Protein AF-A0A3M7S7V8-F1 (afdb_monomer_lite)

Organism: Brachionus plicatilis (NCBI:txid10195)

pLDDT: mean 92.84, std 6.29, range [52.84, 97.31]

Secondary structure (DSSP, 8-state):
-TT-EEE-TTS-EEEGGGTTT--SEEE-TTTSSSEEEHHHHHHSHHHHHHHHHHHHHHHHHHHHHHHHHHHHHHHHHHHH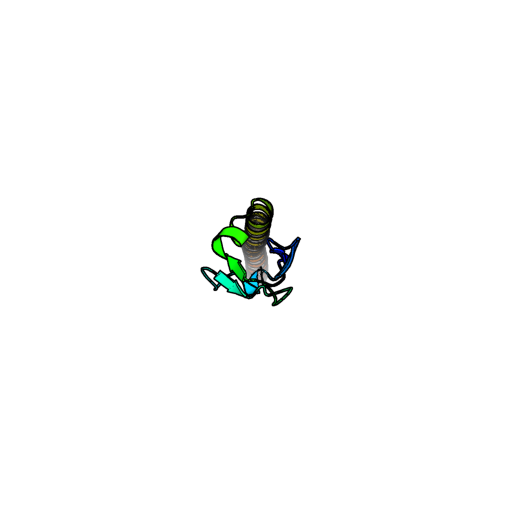HHHHHHH--

Structure (mmCIF, N/CA/C/O backbone):
data_AF-A0A3M7S7V8-F1
#
_entry.id   AF-A0A3M7S7V8-F1
#
loop_
_atom_site.group_PDB
_atom_site.id
_atom_site.type_symbol
_atom_site.label_atom_id
_atom_site.label_alt_id
_atom_site.label_comp_id
_atom_site.label_asym_id
_atom_site.label_entity_id
_atom_site.label_seq_id
_atom_site.pdbx_PDB_ins_code
_atom_site.Cartn_x
_atom_site.Cartn_y
_atom_site.Cartn_z
_atom_site.occupancy
_atom_site.B_iso_or_equiv
_atom_site.auth_seq_id
_atom_site.auth_comp_id
_atom_site.auth_asym_id
_atom_site.auth_atom_id
_atom_site.pdbx_PDB_model_num
ATOM 1 N N . MET A 1 1 ? -2.811 -1.727 1.823 1.00 78.06 1 MET A N 1
ATOM 2 C CA . MET A 1 1 ? -1.469 -1.804 1.202 1.00 78.06 1 MET A CA 1
ATOM 3 C C . MET A 1 1 ? -1.414 -2.691 -0.040 1.00 78.06 1 MET A C 1
ATOM 5 O O . MET A 1 1 ? -0.712 -2.330 -0.972 1.00 78.06 1 MET A O 1
ATOM 9 N N . ASP A 1 2 ? -2.120 -3.824 -0.092 1.00 72.88 2 ASP A N 1
ATOM 10 C CA . ASP A 1 2 ? -1.927 -4.806 -1.174 1.00 72.88 2 ASP A CA 1
ATOM 11 C C . ASP A 1 2 ? -2.446 -4.376 -2.560 1.00 72.88 2 ASP A C 1
ATOM 13 O O . ASP A 1 2 ? -1.908 -4.801 -3.576 1.00 72.88 2 ASP A O 1
ATOM 17 N N . LEU A 1 3 ? -3.421 -3.467 -2.599 1.00 89.69 3 LEU A N 1
ATOM 18 C CA . LEU A 1 3 ? -3.980 -2.892 -3.831 1.00 89.69 3 LEU A CA 1
ATOM 19 C C . LEU A 1 3 ? -3.454 -1.477 -4.131 1.00 89.69 3 LEU A C 1
ATOM 21 O O . LEU A 1 3 ? -4.028 -0.770 -4.951 1.00 89.69 3 LEU A O 1
ATOM 25 N N . LEU A 1 4 ? -2.406 -1.025 -3.432 1.00 94.88 4 LEU A N 1
ATOM 26 C CA . LEU A 1 4 ? -1.872 0.324 -3.619 1.00 94.88 4 LEU A CA 1
ATOM 27 C C . LEU A 1 4 ? -1.100 0.397 -4.940 1.00 94.88 4 LEU A C 1
ATOM 29 O O . LEU A 1 4 ? -0.074 -0.265 -5.079 1.00 94.88 4 LEU A O 1
ATOM 33 N N . GLU A 1 5 ? -1.564 1.206 -5.884 1.00 96.50 5 GLU A N 1
ATOM 34 C CA . GLU A 1 5 ? -0.843 1.484 -7.128 1.00 96.50 5 GLU A CA 1
ATOM 35 C C . GLU A 1 5 ? 0.162 2.620 -6.932 1.00 96.50 5 GLU A C 1
ATOM 37 O O . GLU A 1 5 ? -0.158 3.654 -6.357 1.00 96.50 5 GLU A O 1
ATOM 42 N N . ILE A 1 6 ? 1.383 2.430 -7.418 1.00 96.31 6 ILE A N 1
ATOM 43 C CA . ILE A 1 6 ? 2.477 3.405 -7.366 1.00 96.31 6 ILE A CA 1
ATOM 44 C C . ILE A 1 6 ? 3.011 3.658 -8.776 1.00 96.31 6 ILE A C 1
ATOM 46 O O . ILE A 1 6 ? 2.870 2.811 -9.661 1.00 96.31 6 ILE A O 1
ATOM 50 N N . ARG A 1 7 ? 3.636 4.816 -8.992 1.00 96.88 7 ARG A N 1
ATOM 51 C CA . ARG A 1 7 ? 4.195 5.220 -10.289 1.00 96.88 7 ARG A CA 1
ATOM 52 C C . ARG A 1 7 ? 5.626 4.715 -10.450 1.00 96.88 7 ARG A C 1
ATOM 54 O O . ARG A 1 7 ? 6.421 4.799 -9.524 1.00 96.88 7 ARG A O 1
ATOM 61 N N . LEU A 1 8 ? 5.958 4.216 -11.628 1.00 95.56 8 LEU A N 1
ATOM 62 C CA . LEU A 1 8 ? 7.309 3.840 -12.028 1.00 95.56 8 LEU A CA 1
ATOM 63 C C . LEU A 1 8 ? 8.000 5.010 -12.739 1.00 95.56 8 LEU A C 1
ATOM 65 O O . LEU A 1 8 ? 7.336 5.914 -13.241 1.00 95.56 8 LEU A O 1
ATOM 69 N N . ASP A 1 9 ? 9.326 4.949 -12.871 1.00 88.88 9 ASP A N 1
ATOM 70 C CA . ASP A 1 9 ? 10.114 5.957 -13.604 1.00 88.88 9 ASP A CA 1
ATOM 71 C C . ASP A 1 9 ? 9.719 6.081 -15.090 1.00 88.88 9 ASP A C 1
ATOM 73 O O . ASP A 1 9 ? 9.937 7.115 -15.714 1.00 88.88 9 ASP A O 1
ATOM 77 N N . CYS A 1 10 ? 9.115 5.036 -15.664 1.00 92.56 10 CYS A N 1
ATOM 78 C CA . CYS A 1 10 ? 8.573 5.023 -17.027 1.00 92.56 10 CYS A CA 1
ATOM 79 C C . CYS A 1 10 ? 7.130 5.548 -17.129 1.00 92.56 10 CYS A C 1
ATOM 81 O O . CYS A 1 10 ? 6.445 5.279 -18.117 1.00 92.56 10 CYS A O 1
ATOM 83 N N . ASP A 1 11 ? 6.641 6.229 -16.091 1.00 91.69 11 ASP A N 1
ATOM 84 C CA . ASP A 1 11 ? 5.289 6.784 -15.967 1.00 91.69 11 ASP A CA 1
ATOM 85 C C . ASP A 1 11 ? 4.134 5.776 -15.988 1.00 91.69 11 ASP A C 1
ATOM 87 O O . ASP A 1 11 ? 2.973 6.161 -15.846 1.0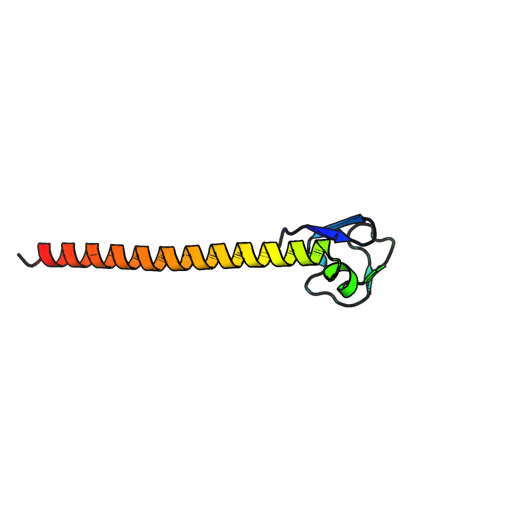0 91.69 11 ASP A O 1
ATOM 91 N N . GLN A 1 12 ? 4.434 4.483 -16.084 1.00 95.38 12 GLN A N 1
ATOM 92 C CA . GLN A 1 12 ? 3.464 3.423 -15.839 1.00 95.38 12 GLN A CA 1
ATOM 93 C C . GLN A 1 12 ? 3.199 3.254 -14.344 1.00 95.38 12 GLN A C 1
ATOM 95 O O . GLN A 1 12 ? 3.988 3.686 -13.502 1.00 95.38 12 GLN A O 1
ATOM 100 N N . THR A 1 13 ? 2.111 2.573 -14.002 1.00 96.25 13 THR A N 1
ATOM 101 C CA . THR A 1 13 ? 1.807 2.189 -12.623 1.00 96.25 13 THR A CA 1
ATOM 102 C C . THR A 1 13 ? 2.063 0.706 -12.382 1.00 96.25 13 THR A C 1
ATOM 104 O O . THR A 1 13 ? 2.100 -0.118 -13.297 1.00 96.25 13 THR A O 1
ATOM 107 N N . THR A 1 14 ? 2.284 0.352 -11.120 1.00 95.62 14 THR A N 1
ATOM 108 C CA . THR A 1 14 ? 2.350 -1.036 -10.661 1.00 95.62 14 THR A CA 1
ATOM 109 C C . THR A 1 14 ? 1.806 -1.139 -9.247 1.00 95.62 14 THR A C 1
ATOM 111 O O . THR A 1 14 ? 1.808 -0.160 -8.503 1.00 95.62 14 THR A O 1
ATOM 114 N N . LEU A 1 15 ? 1.387 -2.334 -8.839 1.00 96.31 15 LEU A N 1
ATOM 115 C CA . LEU A 1 15 ? 1.046 -2.590 -7.444 1.00 96.31 15 LEU A CA 1
ATOM 116 C C . LEU A 1 15 ? 2.295 -2.486 -6.563 1.00 96.31 15 LEU A C 1
ATOM 118 O O . LEU A 1 15 ? 3.336 -3.065 -6.875 1.00 96.31 15 LEU A O 1
ATOM 122 N N . TYR A 1 16 ? 2.170 -1.828 -5.414 1.00 95.44 16 TYR A N 1
ATOM 123 C CA . TYR A 1 16 ? 3.217 -1.710 -4.400 1.00 95.44 16 TYR A CA 1
ATOM 124 C C . TYR A 1 16 ? 3.772 -3.081 -3.986 1.00 95.44 16 TYR A C 1
ATOM 126 O O . TYR A 1 16 ? 4.979 -3.232 -3.795 1.00 95.44 16 TYR A O 1
ATOM 134 N N . GLN A 1 17 ? 2.926 -4.118 -3.939 1.00 94.69 17 GLN A N 1
ATOM 135 C CA . GLN A 1 17 ? 3.352 -5.496 -3.671 1.00 94.69 17 GLN A CA 1
ATOM 136 C C . GLN A 1 17 ? 4.409 -6.020 -4.642 1.00 94.69 17 GLN A C 1
ATOM 138 O O . GLN A 1 17 ? 5.241 -6.837 -4.257 1.00 94.69 17 GLN A O 1
ATOM 143 N N . ASN A 1 18 ? 4.411 -5.540 -5.887 1.00 94.19 18 ASN A N 1
ATOM 144 C CA . ASN A 1 18 ? 5.400 -5.957 -6.869 1.00 94.19 18 ASN A CA 1
ATOM 145 C C . ASN A 1 18 ? 6.803 -5.451 -6.527 1.00 94.19 18 ASN A C 1
ATOM 147 O O . ASN A 1 18 ? 7.754 -5.974 -7.108 1.00 94.19 18 ASN A O 1
ATOM 151 N N . LEU A 1 19 ? 6.933 -4.462 -5.634 1.00 94.50 19 LEU A N 1
ATOM 152 C CA . LEU A 1 19 ? 8.201 -3.842 -5.241 1.00 94.50 19 LEU A CA 1
ATOM 153 C C . LEU A 1 19 ? 8.546 -4.017 -3.751 1.00 94.50 19 LEU A C 1
ATOM 155 O O . LEU A 1 19 ? 9.727 -4.051 -3.434 1.00 94.50 19 LEU A O 1
ATOM 159 N N . LYS A 1 20 ? 7.561 -4.135 -2.846 1.00 92.00 20 LYS A N 1
ATOM 160 C 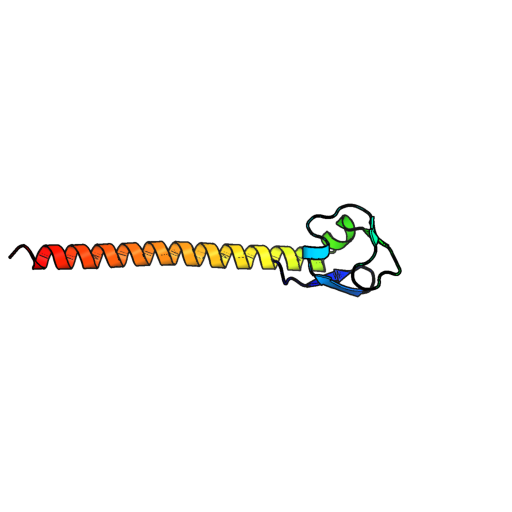CA . LYS A 1 20 ? 7.755 -4.001 -1.383 1.00 92.00 20 LYS A CA 1
ATOM 161 C C . LYS A 1 20 ? 8.814 -4.924 -0.757 1.00 92.00 20 LYS A C 1
ATOM 163 O O . LYS A 1 20 ? 9.450 -4.523 0.210 1.00 92.00 20 LYS A O 1
ATOM 168 N N . ASP A 1 21 ? 9.008 -6.117 -1.321 1.00 93.00 21 ASP A N 1
ATOM 169 C CA . ASP A 1 21 ? 9.951 -7.137 -0.832 1.00 93.00 21 ASP A CA 1
ATOM 170 C C . ASP A 1 21 ? 11.155 -7.325 -1.779 1.00 93.00 21 ASP A C 1
ATOM 172 O O . ASP A 1 21 ? 11.860 -8.332 -1.716 1.00 93.00 21 ASP A O 1
ATOM 176 N N . LYS A 1 22 ? 11.371 -6.381 -2.704 1.00 94.31 22 LYS A N 1
ATOM 177 C CA . LYS A 1 22 ? 12.472 -6.386 -3.675 1.00 94.31 22 LYS A CA 1
ATOM 178 C C . LYS A 1 22 ? 13.450 -5.255 -3.374 1.00 94.31 22 LYS A C 1
ATOM 180 O O . LYS A 1 22 ? 13.102 -4.289 -2.704 1.00 94.31 22 LYS A O 1
ATOM 185 N N . TRP A 1 23 ? 14.666 -5.372 -3.901 1.00 94.94 23 TRP A N 1
ATOM 186 C CA . TRP A 1 23 ? 15.749 -4.416 -3.655 1.00 94.94 23 TRP A CA 1
ATOM 187 C C . TRP A 1 23 ? 16.616 -4.262 -4.904 1.00 94.94 23 TRP A C 1
ATOM 189 O O . TRP A 1 23 ? 16.718 -5.194 -5.710 1.00 94.94 23 TRP A O 1
ATOM 199 N N . GLY A 1 24 ? 17.271 -3.108 -5.044 1.00 95.50 24 GLY A N 1
ATOM 200 C CA . GLY A 1 24 ? 18.150 -2.822 -6.174 1.00 95.50 24 GLY A CA 1
ATOM 201 C C . GLY A 1 24 ? 17.418 -2.777 -7.518 1.00 95.50 24 GLY A C 1
ATOM 202 O O . GLY A 1 24 ? 16.248 -2.402 -7.602 1.00 95.50 24 GLY A O 1
ATOM 203 N N . ARG A 1 25 ? 18.120 -3.142 -8.598 1.00 96.69 25 ARG A N 1
ATOM 204 C CA . ARG A 1 25 ? 17.581 -3.065 -9.962 1.00 96.69 25 ARG A CA 1
ATOM 205 C C . ARG A 1 25 ? 16.811 -4.320 -10.345 1.00 96.69 25 ARG A C 1
ATOM 207 O O . ARG A 1 25 ? 17.360 -5.420 -10.321 1.00 96.69 25 ARG A O 1
ATOM 214 N N . ILE A 1 26 ? 15.574 -4.142 -10.793 1.00 95.81 26 ILE A N 1
ATOM 215 C CA . ILE A 1 26 ? 14.705 -5.225 -11.265 1.00 95.81 26 ILE A CA 1
ATOM 216 C C . ILE A 1 26 ? 14.157 -4.914 -12.654 1.00 95.81 26 ILE A C 1
ATOM 218 O O . ILE A 1 26 ? 14.107 -3.757 -13.058 1.00 95.81 26 ILE A O 1
ATOM 222 N N . GLN A 1 27 ? 13.697 -5.935 -13.377 1.00 96.75 27 GLN A N 1
ATOM 223 C CA . GLN A 1 27 ? 12.929 -5.721 -14.606 1.00 96.75 27 GLN A CA 1
ATOM 224 C C . GLN A 1 27 ? 11.610 -5.010 -14.295 1.00 96.75 27 GLN A C 1
ATOM 226 O O . GLN A 1 27 ? 10.917 -5.371 -13.339 1.00 96.75 27 GLN A O 1
ATOM 231 N N . CYS A 1 28 ? 11.270 -4.009 -15.106 1.00 95.44 28 CYS A N 1
ATOM 232 C CA . CYS A 1 28 ? 10.064 -3.215 -14.948 1.00 95.44 28 CYS A CA 1
ATOM 233 C C . CYS A 1 28 ? 8.825 -4.126 -14.942 1.00 95.44 28 CYS A C 1
ATOM 235 O O . CYS A 1 28 ? 8.580 -4.824 -15.930 1.00 95.44 28 CYS A O 1
ATOM 237 N N . PRO A 1 29 ? 8.022 -4.131 -13.863 1.00 94.44 29 PRO A N 1
ATOM 238 C CA . PRO A 1 29 ? 6.867 -5.017 -13.763 1.00 94.44 29 PRO A CA 1
ATOM 239 C C . PRO A 1 29 ? 5.735 -4.646 -14.734 1.00 94.44 29 PRO A C 1
ATOM 241 O O . PRO A 1 29 ? 4.921 -5.512 -15.044 1.00 94.44 29 PRO A O 1
ATOM 244 N N . ALA A 1 30 ? 5.697 -3.399 -15.224 1.00 94.94 30 ALA A N 1
ATOM 245 C CA . ALA A 1 30 ? 4.706 -2.935 -16.194 1.00 94.94 30 ALA A CA 1
ATOM 246 C C . ALA A 1 30 ? 5.133 -3.234 -17.642 1.00 94.94 30 ALA A C 1
ATOM 248 O O . ALA A 1 30 ? 4.451 -3.974 -18.349 1.00 94.94 30 ALA A O 1
ATOM 249 N N . CYS A 1 31 ? 6.283 -2.704 -18.071 1.00 92.75 31 CYS A N 1
ATOM 250 C CA . CYS A 1 31 ? 6.709 -2.746 -19.475 1.00 92.75 31 CYS A CA 1
ATOM 251 C C . CYS A 1 31 ? 7.553 -3.976 -19.843 1.00 92.75 31 CYS A C 1
ATOM 253 O O . CYS A 1 31 ? 7.529 -4.414 -20.988 1.00 92.75 31 CYS A O 1
ATOM 255 N N . LYS A 1 32 ? 8.297 -4.548 -18.882 1.00 92.94 32 LYS A N 1
ATOM 256 C CA . LYS A 1 32 ? 9.229 -5.681 -19.076 1.00 92.94 32 LYS A CA 1
ATOM 257 C C . LYS A 1 32 ? 10.351 -5.452 -20.108 1.00 92.94 32 LYS A C 1
ATOM 259 O O . LYS A 1 32 ? 10.937 -6.420 -20.586 1.00 92.94 32 LYS A O 1
ATOM 264 N N . ASP A 1 33 ? 10.654 -4.199 -20.442 1.00 94.50 33 ASP A N 1
ATOM 265 C CA . ASP A 1 33 ? 11.629 -3.791 -21.469 1.00 94.50 33 ASP A CA 1
ATOM 266 C C . ASP A 1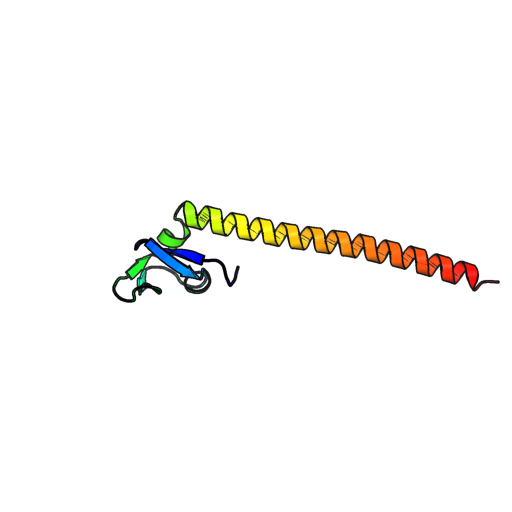 33 ? 12.829 -2.993 -20.915 1.00 94.50 33 ASP A C 1
ATOM 268 O O . ASP A 1 33 ? 13.857 -2.875 -21.581 1.00 94.50 33 ASP A O 1
ATOM 272 N N . HIS A 1 34 ? 12.732 -2.477 -19.689 1.00 94.06 34 HIS A N 1
ATOM 273 C CA . HIS A 1 34 ? 13.793 -1.759 -18.985 1.00 94.06 34 HIS A CA 1
ATOM 274 C C . HIS A 1 34 ? 13.892 -2.214 -17.531 1.00 94.06 34 HIS A C 1
ATOM 276 O O . HIS A 1 34 ? 13.005 -2.881 -16.994 1.00 94.06 34 HIS A O 1
ATOM 282 N N . THR A 1 35 ? 14.969 -1.809 -16.863 1.00 96.12 35 THR A N 1
ATOM 283 C CA . THR A 1 35 ? 15.133 -2.011 -15.424 1.00 96.12 35 THR A CA 1
ATOM 284 C C . THR A 1 35 ? 14.761 -0.763 -14.641 1.00 96.12 35 THR A C 1
ATOM 286 O O . THR A 1 35 ? 15.118 0.338 -15.053 1.00 96.12 35 THR A O 1
ATOM 289 N N . ILE A 1 36 ? 14.135 -0.947 -13.485 1.00 95.44 36 ILE A N 1
ATOM 290 C CA . ILE A 1 36 ? 13.883 0.106 -12.497 1.00 95.44 36 ILE A CA 1
ATOM 291 C C . ILE A 1 36 ? 14.717 -0.149 -11.246 1.00 95.44 36 ILE A C 1
ATOM 293 O O . ILE A 1 36 ? 14.986 -1.304 -10.909 1.00 95.44 36 ILE A O 1
ATOM 297 N N . ASP A 1 37 ? 15.106 0.917 -10.557 1.00 96.19 37 ASP A N 1
ATOM 298 C CA . ASP A 1 37 ? 15.704 0.834 -9.227 1.00 96.19 37 ASP A CA 1
ATOM 299 C C . ASP A 1 37 ? 14.595 0.928 -8.171 1.00 96.19 37 ASP A C 1
ATOM 301 O O . ASP A 1 37 ? 13.846 1.906 -8.124 1.00 96.19 37 ASP A O 1
ATOM 305 N N . VAL A 1 38 ? 14.436 -0.126 -7.367 1.00 95.81 38 VAL A N 1
ATOM 306 C CA . VAL A 1 38 ? 13.323 -0.235 -6.414 1.00 95.81 38 VAL A CA 1
ATOM 307 C C . VAL A 1 38 ? 13.400 0.850 -5.344 1.00 95.81 38 VAL A C 1
ATOM 309 O O . VAL A 1 38 ? 12.383 1.471 -5.031 1.00 95.81 38 VAL A O 1
ATOM 312 N N . ASP A 1 39 ? 14.591 1.109 -4.812 1.00 95.25 39 ASP A N 1
ATOM 313 C CA . ASP A 1 39 ? 14.792 2.063 -3.726 1.00 95.25 39 ASP A CA 1
ATOM 314 C C . ASP A 1 39 ? 14.519 3.491 -4.204 1.00 95.25 39 ASP A C 1
ATOM 316 O O . ASP A 1 39 ? 13.827 4.260 -3.526 1.00 95.25 39 ASP A O 1
ATOM 320 N N . GLN A 1 40 ? 14.984 3.825 -5.410 1.00 94.75 40 GLN A N 1
ATOM 321 C CA . GLN A 1 40 ? 14.677 5.097 -6.055 1.00 94.75 40 GLN A CA 1
ATOM 322 C C . GLN A 1 40 ? 13.174 5.242 -6.321 1.00 94.75 40 GLN A C 1
ATOM 324 O O . GLN A 1 40 ? 12.591 6.263 -5.952 1.00 94.75 40 GLN A O 1
ATOM 329 N N . CYS A 1 41 ? 12.532 4.217 -6.891 1.00 95.44 41 CYS A N 1
ATOM 330 C CA . CYS A 1 41 ? 11.105 4.226 -7.208 1.00 95.44 41 CYS A CA 1
ATOM 331 C C . CYS A 1 41 ? 10.249 4.439 -5.950 1.00 95.44 41 CYS A C 1
ATOM 333 O O . CYS A 1 41 ? 9.359 5.289 -5.934 1.00 95.44 41 CYS A O 1
ATOM 335 N N . LEU A 1 42 ? 10.522 3.714 -4.862 1.00 95.25 42 LEU A N 1
ATOM 336 C CA . LEU A 1 42 ? 9.790 3.867 -3.599 1.00 95.25 42 LEU A CA 1
ATOM 337 C C . LEU A 1 42 ? 10.099 5.196 -2.887 1.00 95.25 42 LEU A C 1
ATOM 339 O O . LEU A 1 42 ? 9.280 5.677 -2.103 1.00 95.25 42 LEU A O 1
ATOM 343 N N . SER A 1 43 ? 11.248 5.808 -3.183 1.00 95.56 43 SER A N 1
ATOM 344 C CA . SER A 1 43 ? 11.660 7.106 -2.637 1.00 95.56 43 SER A CA 1
ATOM 345 C C . SER A 1 43 ? 11.177 8.308 -3.453 1.00 95.56 43 SER A C 1
ATOM 347 O O . SER A 1 43 ? 11.317 9.441 -2.984 1.00 95.56 43 SER A O 1
ATOM 349 N N . MET A 1 44 ? 10.589 8.099 -4.639 1.00 95.62 44 MET A N 1
ATOM 350 C CA . MET A 1 44 ? 9.943 9.167 -5.409 1.00 95.62 44 MET A CA 1
ATOM 351 C C . MET A 1 44 ? 8.918 9.885 -4.530 1.00 95.62 44 MET A C 1
ATOM 353 O O . MET A 1 44 ? 8.106 9.237 -3.873 1.00 95.62 44 MET A O 1
ATOM 357 N N . LEU A 1 45 ? 8.920 11.223 -4.546 1.00 96.69 45 LEU A N 1
ATOM 358 C CA . LEU A 1 45 ? 8.090 12.031 -3.644 1.00 96.69 45 LEU A CA 1
ATOM 359 C C . LEU A 1 45 ? 6.611 11.619 -3.677 1.00 96.69 45 LEU A C 1
ATOM 361 O O . LEU A 1 45 ? 6.002 11.451 -2.625 1.00 96.69 45 LEU A O 1
ATOM 365 N N . TYR A 1 46 ? 6.075 11.404 -4.881 1.00 95.69 46 TYR A N 1
ATOM 366 C CA . TYR A 1 46 ? 4.700 10.953 -5.092 1.00 95.69 46 TYR A CA 1
ATOM 367 C C . TYR A 1 46 ? 4.426 9.597 -4.427 1.00 95.69 46 TYR A C 1
ATOM 369 O O . TYR A 1 46 ? 3.515 9.478 -3.615 1.00 95.69 46 TYR A O 1
ATOM 377 N N . ASN A 1 47 ? 5.252 8.586 -4.711 1.00 96.38 47 ASN A N 1
ATOM 378 C CA . ASN A 1 47 ? 5.071 7.248 -4.146 1.00 96.38 47 ASN A CA 1
ATOM 379 C C . ASN A 1 47 ? 5.251 7.247 -2.631 1.00 96.38 47 ASN A C 1
ATOM 381 O O . ASN A 1 47 ? 4.491 6.597 -1.919 1.00 96.38 47 ASN A O 1
ATOM 385 N N . LYS A 1 48 ? 6.238 7.991 -2.130 1.00 96.50 48 LYS A N 1
ATOM 386 C CA . LYS A 1 48 ? 6.511 8.103 -0.702 1.00 96.50 48 LYS A CA 1
ATOM 387 C C . LYS A 1 48 ? 5.327 8.711 0.047 1.00 96.50 48 LYS A C 1
ATOM 389 O O . LYS A 1 48 ? 4.945 8.171 1.081 1.00 96.50 48 LYS A O 1
ATOM 394 N N . GLU A 1 49 ? 4.752 9.802 -0.461 1.00 97.31 49 GLU A N 1
ATOM 395 C CA . GLU A 1 49 ? 3.555 10.419 0.126 1.00 97.31 49 GLU A CA 1
ATOM 396 C C . GLU A 1 49 ? 2.374 9.451 0.093 1.00 97.31 49 GLU A C 1
ATOM 398 O O . GLU A 1 49 ? 1.789 9.176 1.138 1.00 97.31 49 GLU A O 1
ATOM 403 N N . LEU A 1 50 ? 2.114 8.839 -1.062 1.00 96.38 50 LEU A N 1
ATOM 404 C CA . LEU A 1 50 ? 1.015 7.899 -1.247 1.00 96.38 50 LEU A CA 1
ATOM 405 C C . LEU A 1 50 ? 1.105 6.688 -0.301 1.00 96.38 50 LEU A C 1
ATOM 407 O O . LEU A 1 50 ? 0.122 6.310 0.340 1.00 96.38 50 LEU A O 1
ATOM 411 N N . ILE A 1 51 ? 2.298 6.099 -0.162 1.00 95.94 51 ILE A N 1
ATOM 412 C CA . ILE A 1 51 ? 2.557 4.986 0.762 1.00 95.94 51 ILE A CA 1
ATOM 413 C C . ILE A 1 51 ? 2.368 5.432 2.216 1.00 95.94 51 ILE A C 1
ATOM 415 O O . ILE A 1 51 ? 1.768 4.700 3.004 1.00 95.94 51 ILE A O 1
ATOM 419 N N . LEU A 1 52 ? 2.877 6.609 2.596 1.00 96.31 52 LEU A N 1
ATOM 420 C CA . LEU A 1 52 ? 2.734 7.132 3.959 1.00 96.31 52 LEU A CA 1
ATOM 421 C C . LEU A 1 52 ? 1.272 7.404 4.307 1.00 96.31 52 LEU A C 1
ATOM 423 O O . LEU A 1 52 ? 0.820 6.995 5.374 1.00 96.31 52 LEU A O 1
ATOM 427 N N . ARG A 1 53 ? 0.524 8.033 3.401 1.00 96.44 53 ARG A N 1
ATOM 428 C CA . ARG A 1 53 ? -0.897 8.309 3.589 1.00 96.44 53 ARG A CA 1
ATOM 429 C C . ARG A 1 53 ? -1.698 7.025 3.777 1.00 96.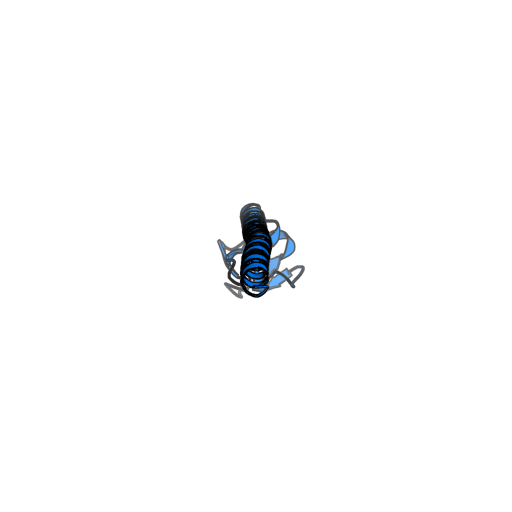44 53 ARG A C 1
ATOM 431 O O . ARG A 1 53 ? -2.466 6.937 4.728 1.00 96.44 53 ARG A O 1
ATOM 438 N N . ASN A 1 54 ? -1.456 6.004 2.950 1.00 94.88 54 ASN A N 1
ATOM 439 C CA . ASN A 1 54 ? -2.147 4.721 3.096 1.00 94.88 54 ASN A CA 1
ATOM 440 C C . ASN A 1 54 ? -1.833 4.035 4.436 1.00 94.88 54 ASN A C 1
ATOM 442 O O . ASN A 1 54 ? -2.719 3.431 5.033 1.00 94.88 54 ASN A O 1
ATOM 446 N N . LYS A 1 55 ? -0.590 4.139 4.933 1.00 94.56 5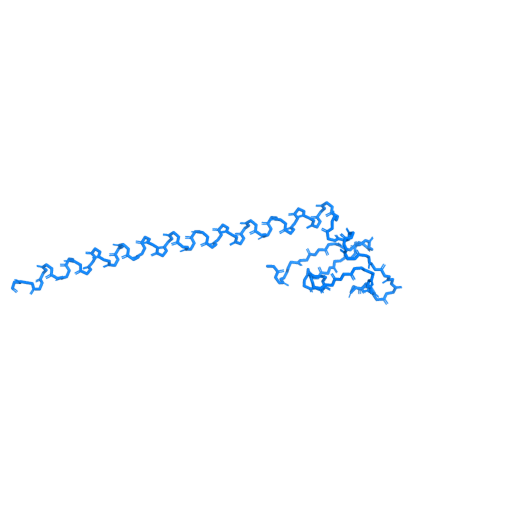5 LYS A N 1
ATOM 447 C CA . LYS A 1 55 ? -0.228 3.625 6.266 1.00 94.56 55 LYS A CA 1
ATOM 448 C C . LYS A 1 55 ? -0.984 4.354 7.376 1.00 94.56 55 LYS A C 1
ATOM 450 O O . LYS A 1 55 ? -1.542 3.697 8.244 1.00 94.56 55 LYS A O 1
ATOM 455 N N . ILE A 1 56 ? -1.042 5.685 7.313 1.00 95.69 56 ILE A N 1
ATOM 456 C CA . ILE A 1 56 ? -1.764 6.505 8.297 1.00 95.69 56 ILE A CA 1
ATOM 457 C C . ILE A 1 56 ? -3.257 6.162 8.302 1.00 95.69 56 ILE A C 1
ATOM 459 O O . ILE A 1 56 ? -3.829 5.991 9.372 1.00 95.69 56 ILE A O 1
ATOM 463 N N . GLU A 1 57 ? -3.883 6.034 7.130 1.00 94.50 57 GLU A N 1
ATOM 464 C CA . GLU A 1 57 ? -5.300 5.665 7.012 1.00 94.50 57 GLU A CA 1
ATOM 465 C C . GLU A 1 57 ? -5.581 4.293 7.651 1.00 94.50 57 GLU A C 1
ATOM 467 O O . GLU A 1 57 ? -6.502 4.168 8.454 1.00 94.50 57 GLU A O 1
ATOM 472 N N . LEU A 1 58 ? -4.738 3.288 7.390 1.00 93.06 58 LEU A N 1
ATOM 473 C CA . LEU A 1 58 ? -4.882 1.958 7.996 1.00 93.06 58 LEU A CA 1
ATOM 474 C C . LEU A 1 58 ? -4.685 1.962 9.517 1.00 93.06 58 LEU A C 1
ATOM 476 O O . LEU A 1 58 ? -5.413 1.273 10.233 1.00 93.06 58 LEU A O 1
ATOM 480 N N . ASP A 1 59 ? -3.708 2.721 10.014 1.00 94.50 59 ASP A N 1
ATOM 481 C CA . ASP A 1 59 ? -3.458 2.840 11.451 1.00 94.50 59 ASP A CA 1
ATOM 482 C C . ASP A 1 59 ? -4.610 3.574 12.157 1.00 94.50 59 ASP A C 1
ATOM 484 O O . ASP A 1 59 ? -5.016 3.179 13.251 1.00 94.50 59 ASP A O 1
ATOM 488 N N . LEU A 1 60 ? -5.185 4.603 11.524 1.00 94.31 60 LEU A N 1
ATOM 489 C CA . LEU A 1 60 ? -6.371 5.300 12.026 1.00 94.31 60 LEU A CA 1
ATOM 490 C C . LEU A 1 60 ? -7.588 4.374 12.095 1.00 94.31 60 LEU A C 1
ATOM 492 O O . LEU A 1 60 ? -8.238 4.318 13.138 1.00 94.31 60 LEU A O 1
ATOM 496 N N . ASP A 1 61 ? -7.864 3.614 11.035 1.00 92.94 61 ASP A N 1
ATOM 497 C CA . ASP A 1 61 ? -8.972 2.653 11.007 1.00 92.94 61 ASP A CA 1
ATOM 498 C C . ASP A 1 61 ? -8.829 1.592 12.102 1.00 92.94 61 ASP A C 1
ATOM 500 O O . ASP A 1 61 ? -9.804 1.228 12.767 1.00 92.94 61 ASP A O 1
ATOM 504 N N . LYS A 1 62 ? -7.601 1.114 12.333 1.00 93.44 62 LYS A N 1
ATOM 505 C CA . LYS A 1 62 ? -7.310 0.174 13.416 1.00 93.44 62 LYS A CA 1
ATOM 506 C C . LYS A 1 62 ? -7.572 0.799 14.786 1.00 93.44 62 LYS A C 1
ATOM 508 O O . LYS A 1 62 ? -8.275 0.196 15.591 1.00 93.44 62 LYS A O 1
ATOM 513 N N . ASN A 1 63 ? -7.062 2.003 15.034 1.00 92.75 63 ASN A N 1
ATOM 514 C CA . ASN A 1 63 ? -7.257 2.694 16.309 1.00 92.75 63 ASN A CA 1
ATOM 515 C C . ASN A 1 63 ? -8.742 2.964 16.592 1.00 92.75 63 ASN A C 1
ATOM 517 O O . ASN A 1 63 ? -9.204 2.747 17.710 1.00 92.75 63 ASN A O 1
ATOM 521 N N . LEU A 1 64 ? -9.503 3.384 15.576 1.00 93.06 64 LEU A N 1
ATOM 522 C CA . LEU A 1 64 ? -10.950 3.576 15.686 1.00 93.06 64 LEU A CA 1
ATOM 523 C C . LEU A 1 64 ? -11.666 2.267 16.021 1.00 93.06 64 LEU A C 1
ATOM 525 O O . LEU A 1 64 ? -12.555 2.244 16.870 1.00 93.06 64 LEU A O 1
ATOM 529 N N . LYS A 1 65 ? -11.275 1.165 15.375 1.00 92.88 65 LYS A N 1
ATOM 530 C CA . LYS A 1 65 ? -11.836 -0.156 15.660 1.00 92.88 65 LYS A CA 1
ATOM 531 C C . LYS A 1 65 ? -11.553 -0.592 17.098 1.00 92.88 65 LYS A C 1
ATOM 533 O O . LYS A 1 65 ? -12.468 -1.075 17.759 1.00 92.88 65 LYS A O 1
ATOM 538 N N . ASP A 1 66 ? -10.329 -0.402 17.577 1.00 93.25 66 ASP A N 1
ATOM 539 C CA . ASP A 1 66 ? -9.941 -0.756 18.944 1.00 93.25 66 ASP A CA 1
ATOM 540 C C . ASP A 1 66 ? -10.718 0.089 19.975 1.00 93.25 66 ASP A C 1
ATOM 542 O O . ASP A 1 66 ? -11.256 -0.454 20.941 1.00 93.25 66 ASP A O 1
ATOM 546 N N . GLU A 1 67 ? -10.885 1.395 19.735 1.00 93.19 67 GLU A N 1
ATOM 547 C CA . GLU A 1 67 ? -11.699 2.271 20.593 1.00 93.19 67 GLU A CA 1
ATOM 548 C C . GLU A 1 67 ? -13.177 1.844 20.623 1.00 93.19 67 GLU A C 1
ATOM 550 O O . GLU A 1 67 ? -13.815 1.839 21.681 1.00 93.19 67 GLU A O 1
ATOM 555 N N . LEU A 1 68 ? -13.736 1.474 19.467 1.00 92.50 68 LEU A N 1
ATOM 556 C CA . LEU A 1 68 ? -15.114 0.993 19.371 1.00 92.50 68 LEU A CA 1
ATOM 557 C C . LEU A 1 68 ? -15.313 -0.334 20.108 1.00 92.50 68 LEU A C 1
ATOM 559 O O . LEU A 1 68 ? -16.347 -0.495 20.755 1.00 92.50 68 LEU A O 1
ATOM 563 N N . MET A 1 69 ? -14.342 -1.251 20.055 1.00 92.56 69 MET A N 1
ATOM 564 C CA . MET A 1 69 ? -14.405 -2.510 20.805 1.00 92.56 69 MET A CA 1
ATOM 565 C C . MET A 1 69 ? -14.433 -2.266 22.315 1.00 92.56 69 MET A C 1
ATOM 567 O O . MET A 1 69 ? -15.296 -2.812 22.993 1.00 92.56 69 MET A O 1
ATOM 571 N N . ILE A 1 70 ? -13.581 -1.372 22.830 1.00 93.44 70 ILE A N 1
ATOM 572 C CA . ILE A 1 70 ? -13.576 -1.012 24.258 1.00 93.44 70 ILE A CA 1
ATOM 573 C C . ILE A 1 70 ? -14.941 -0.451 24.684 1.00 93.44 70 ILE A C 1
ATOM 575 O O . ILE A 1 70 ? -15.510 -0.870 25.690 1.00 93.44 70 ILE A O 1
ATOM 579 N N . LYS A 1 71 ? -15.507 0.476 23.899 1.00 93.38 71 LYS A N 1
ATOM 580 C CA . LYS A 1 71 ? -16.832 1.054 24.189 1.00 93.38 71 LYS A CA 1
ATOM 581 C C . LYS A 1 71 ? -17.945 0.010 24.161 1.00 93.38 71 LYS A C 1
ATOM 583 O O . LYS A 1 71 ? -18.909 0.133 24.917 1.00 93.38 71 LYS A O 1
ATOM 588 N N . LEU A 1 72 ? -17.843 -0.971 23.268 1.00 93.94 72 LEU A N 1
ATOM 589 C CA . LEU A 1 72 ? -18.814 -2.050 23.151 1.00 93.94 72 LEU A CA 1
ATOM 590 C C . LEU A 1 72 ? -18.743 -2.990 24.362 1.00 93.94 72 LEU A C 1
ATOM 592 O O . LEU A 1 72 ? -19.785 -3.292 24.943 1.00 93.94 72 LEU A O 1
ATOM 596 N N . ASP A 1 73 ? -17.541 -3.375 24.789 1.00 94.19 73 ASP A N 1
ATOM 597 C CA . ASP A 1 73 ? -17.324 -4.201 25.983 1.00 94.19 73 ASP A CA 1
ATOM 598 C C . ASP A 1 73 ? -17.859 -3.513 27.249 1.00 94.19 73 ASP A C 1
ATOM 600 O O . ASP A 1 73 ? -18.578 -4.128 28.041 1.00 94.19 73 ASP A O 1
ATOM 604 N N . ASP A 1 74 ? -17.620 -2.205 27.395 1.00 94.44 74 ASP A N 1
ATOM 605 C CA . ASP A 1 74 ? -18.183 -1.394 28.482 1.00 94.44 74 ASP A CA 1
ATOM 606 C C . ASP A 1 74 ? -19.722 -1.398 28.483 1.00 94.44 74 ASP A C 1
ATOM 608 O O . ASP A 1 74 ? -20.357 -1.404 29.544 1.00 94.44 74 ASP A O 1
ATOM 612 N N . GLN A 1 75 ? -20.352 -1.359 27.303 1.00 94.62 75 GLN A N 1
ATOM 613 C CA . GLN A 1 75 ? -21.810 -1.436 27.193 1.00 94.62 75 GLN A CA 1
ATOM 614 C C . GLN A 1 75 ? -22.336 -2.825 27.552 1.00 94.62 75 GLN A C 1
ATOM 616 O O . GLN A 1 75 ? -23.321 -2.917 28.287 1.00 94.62 75 GLN A O 1
ATOM 621 N N . PHE A 1 76 ? -21.672 -3.890 27.099 1.00 94.38 76 PHE A N 1
ATOM 622 C CA . PHE A 1 76 ? -22.026 -5.254 27.484 1.00 94.38 76 PHE A CA 1
ATOM 623 C C . PHE A 1 76 ? -21.917 -5.453 28.996 1.00 94.38 76 PHE A C 1
ATOM 625 O O . PHE A 1 76 ? -22.868 -5.946 29.599 1.00 94.38 76 PHE A O 1
ATOM 632 N N . GLY A 1 77 ? -20.834 -4.991 29.629 1.00 92.94 77 GLY A N 1
ATOM 633 C CA . GLY A 1 77 ? -20.669 -5.066 31.083 1.00 92.94 77 GLY A CA 1
ATOM 634 C C . GLY A 1 77 ? -21.799 -4.368 31.848 1.00 92.94 77 GLY A C 1
ATOM 635 O O . GLY A 1 77 ? -22.323 -4.906 32.821 1.00 92.94 77 GLY A O 1
ATOM 636 N N . LYS A 1 78 ? -22.257 -3.201 31.374 1.00 93.81 78 LYS A N 1
ATOM 637 C CA . LYS A 1 78 ? -23.405 -2.496 31.975 1.00 93.81 78 LYS A CA 1
ATOM 638 C C . LYS A 1 78 ? -24.705 -3.286 31.862 1.00 93.81 78 LYS A C 1
ATOM 640 O O . LYS A 1 78 ? -25.468 -3.315 32.823 1.00 93.81 78 LYS A O 1
ATOM 645 N N . VAL A 1 79 ? -24.966 -3.900 30.708 1.00 93.81 79 VAL A N 1
ATOM 646 C CA . VAL A 1 79 ? -26.174 -4.709 30.490 1.00 93.81 79 VAL A CA 1
ATOM 647 C C . VAL A 1 79 ? -26.138 -5.977 31.342 1.00 93.81 79 VAL A C 1
ATOM 649 O O . VAL A 1 79 ? -27.139 -6.298 31.974 1.00 93.81 79 VAL A O 1
ATOM 652 N N . VAL A 1 80 ? -24.993 -6.662 31.415 1.00 93.31 80 VAL A N 1
ATOM 653 C CA . VAL A 1 80 ? -24.811 -7.846 32.273 1.00 93.31 80 VAL A CA 1
ATOM 654 C C . VAL A 1 80 ? -25.113 -7.499 33.729 1.00 93.31 80 VAL A C 1
ATOM 656 O O . VAL A 1 80 ? -25.985 -8.126 34.323 1.00 93.31 80 VAL A O 1
ATOM 659 N N . ASN A 1 81 ? -24.511 -6.430 34.257 1.00 90.94 81 ASN A N 1
ATOM 660 C CA . ASN A 1 81 ? -24.772 -5.979 35.626 1.00 90.94 81 ASN A CA 1
ATOM 661 C C . ASN A 1 81 ? -26.260 -5.656 35.864 1.00 90.94 81 ASN A C 1
ATOM 663 O O . ASN A 1 81 ? -26.792 -5.919 36.939 1.00 90.94 81 ASN A O 1
ATOM 667 N N . GLN A 1 82 ? -26.955 -5.072 34.878 1.00 92.00 82 GLN A N 1
ATOM 668 C CA . GLN A 1 82 ? -28.392 -4.791 34.992 1.00 92.00 82 GLN A CA 1
ATOM 669 C C . GLN A 1 82 ? -29.236 -6.066 35.054 1.00 92.00 82 GLN A C 1
ATOM 671 O O . GLN A 1 82 ? -30.204 -6.105 35.811 1.00 92.00 82 GLN A O 1
ATOM 676 N N . ILE A 1 83 ? -28.887 -7.087 34.270 1.00 90.75 83 ILE A N 1
ATOM 677 C CA . ILE A 1 83 ? -29.569 -8.386 34.290 1.00 90.75 83 ILE A CA 1
ATOM 678 C C . ILE A 1 83 ? -29.343 -9.073 35.636 1.00 90.75 83 ILE A C 1
ATOM 680 O O . ILE A 1 83 ? -30.306 -9.523 36.249 1.00 90.75 83 ILE A O 1
ATOM 684 N N . GLU A 1 84 ? -28.100 -9.108 36.119 1.00 89.00 84 GLU A N 1
ATOM 685 C CA . GLU A 1 84 ? -27.756 -9.704 37.416 1.00 89.00 84 GLU A CA 1
ATOM 686 C C . GLU A 1 84 ? -28.575 -9.075 38.549 1.00 89.00 84 GLU A C 1
ATOM 688 O O . GLU A 1 84 ? -29.255 -9.789 39.283 1.00 89.00 84 GLU A O 1
ATOM 693 N N . LEU A 1 85 ? -28.638 -7.741 38.607 1.00 88.62 85 LEU A N 1
ATOM 694 C CA . LEU A 1 85 ? -29.454 -7.015 39.587 1.00 88.62 85 LEU A CA 1
ATOM 695 C C . LEU A 1 85 ? -30.957 -7.328 39.495 1.00 88.62 85 LEU A C 1
ATOM 697 O O . LEU A 1 85 ? -31.661 -7.227 40.496 1.00 88.62 85 LEU A O 1
ATOM 701 N N . GLN A 1 86 ? -31.475 -7.665 38.312 1.00 83.31 86 GLN A N 1
ATOM 702 C CA . GLN A 1 86 ? -32.884 -8.031 38.128 1.00 83.31 86 GLN A CA 1
ATOM 703 C C . GLN A 1 86 ? -33.177 -9.494 38.483 1.00 83.31 86 GLN A C 1
ATOM 705 O O . GLN A 1 86 ? -34.326 -9.818 38.772 1.00 83.31 86 GLN A O 1
ATOM 710 N N . CYS A 1 87 ? -32.171 -10.372 38.460 1.00 77.12 87 CYS A N 1
ATOM 711 C CA . CYS A 1 87 ? -32.309 -11.794 38.776 1.00 77.12 87 CYS A CA 1
ATOM 712 C C . CYS A 1 87 ? -32.075 -12.131 40.259 1.00 77.12 87 CYS A C 1
ATOM 714 O O . CYS A 1 87 ? -32.356 -13.256 40.664 1.00 77.12 87 CYS A O 1
ATOM 716 N N . GLU A 1 88 ? -31.584 -11.189 41.069 1.00 70.62 88 GLU A N 1
ATOM 717 C CA . GLU A 1 88 ? -31.399 -11.353 42.523 1.00 70.62 88 GLU A CA 1
ATOM 718 C C . GLU A 1 88 ? -32.688 -11.148 43.359 1.00 70.62 88 GLU A C 1
ATOM 720 O O . GLU A 1 88 ? -32.614 -11.056 44.587 1.00 70.62 88 GLU A O 1
ATOM 725 N N . PHE A 1 89 ? -33.869 -11.115 42.725 1.00 52.84 89 PHE A N 1
ATOM 726 C CA . PHE A 1 89 ? -35.184 -10.976 43.375 1.00 52.84 89 PHE A CA 1
ATOM 727 C C . PHE A 1 89 ? -36.107 -12.175 43.136 1.00 52.84 89 PHE A C 1
ATOM 729 O O . PHE A 1 89 ? -36.164 -12.673 41.988 1.00 52.84 89 PHE A O 1
#

Foldseek 3Di:
DQQQWFAFPVRDIDGPVVQVPDAAWDQDPPPSPDIGGSVVRCPPPRNVVSVVVVVVVVVVVVVVVVVVVVVVVVVVVVVVVVVVVVVVD

Radius of gyration: 23.45 Å; chains: 1; bounding box: 53×24×65 Å

Sequence (89 aa):
MDLLEIRLDCDQTTLYQNLKDKWGRIQCPACKDHTIDVDQCLSMLYNKELILRNKIELDLDKNLKDELMIKLDDQFGKVVNQIELQCEF